Protein AF-A0A528H8E5-F1 (afdb_monomer_lite)

Foldseek 3Di:
DWDDPPDLVVLCVVPNNQQSVQVVVLQVQLQPDQWQLRRDCDPPWNWDDDPQWIWTAGPPRKIWIKHQPDPQPDDDSGGRGRPDITTPDIGD

Radius of gyration: 12.42 Å; chains: 1; bounding box: 28×22×32 Å

Structure (mmCIF, N/CA/C/O backbone):
data_AF-A0A528H8E5-F1
#
_entry.id   AF-A0A528H8E5-F1
#
loop_
_atom_site.group_PDB
_atom_site.id
_atom_site.type_symbol
_atom_site.label_atom_id
_atom_site.label_alt_id
_atom_site.label_comp_id
_atom_site.label_asym_id
_atom_site.label_entity_id
_atom_site.label_seq_id
_atom_site.pdbx_PDB_ins_code
_atom_site.Cartn_x
_atom_site.Cartn_y
_atom_site.Cartn_z
_atom_site.occupancy
_atom_site.B_iso_or_equiv
_atom_site.auth_seq_id
_atom_site.auth_comp_id
_atom_site.auth_asym_id
_atom_site.auth_atom_id
_atom_site.pdbx_PDB_model_num
ATOM 1 N N . MET A 1 1 ? 11.564 3.311 10.320 1.00 37.12 1 MET A N 1
ATOM 2 C CA . MET A 1 1 ? 11.503 1.834 10.415 1.00 37.12 1 MET A CA 1
ATOM 3 C C . MET A 1 1 ? 10.661 1.314 9.261 1.00 37.12 1 MET A C 1
ATOM 5 O O . MET A 1 1 ? 9.473 1.604 9.243 1.00 37.12 1 MET A O 1
ATOM 9 N N . CYS A 1 2 ? 11.261 0.600 8.304 1.00 40.53 2 CYS A N 1
ATOM 10 C CA . CYS A 1 2 ? 10.515 -0.160 7.295 1.00 40.53 2 CYS A CA 1
ATOM 11 C C . CYS A 1 2 ? 9.951 -1.416 7.958 1.00 40.53 2 CYS A C 1
ATOM 13 O O . CYS A 1 2 ? 10.712 -2.196 8.527 1.00 40.53 2 CYS A O 1
ATOM 15 N N . THR A 1 3 ? 8.636 -1.607 7.922 1.00 46.91 3 THR A N 1
ATOM 16 C CA . THR A 1 3 ? 7.999 -2.802 8.480 1.00 46.91 3 THR A CA 1
ATOM 17 C C . THR A 1 3 ? 7.359 -3.570 7.335 1.00 46.91 3 THR A C 1
ATOM 19 O O . THR A 1 3 ? 6.463 -3.062 6.665 1.00 46.91 3 THR A O 1
ATOM 22 N N . ILE A 1 4 ? 7.827 -4.794 7.097 1.00 51.62 4 ILE A N 1
ATOM 23 C CA . ILE A 1 4 ? 7.161 -5.719 6.182 1.00 51.62 4 ILE A CA 1
ATOM 24 C C . ILE A 1 4 ? 5.924 -6.235 6.920 1.00 51.62 4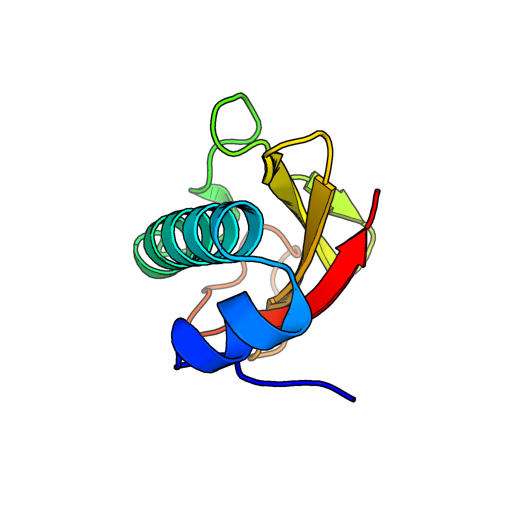 ILE A C 1
ATOM 26 O O . ILE A 1 4 ? 6.024 -7.056 7.832 1.00 51.62 4 ILE A O 1
ATOM 30 N N . PHE A 1 5 ? 4.756 -5.696 6.580 1.00 57.44 5 PHE A N 1
ATOM 31 C CA . PHE A 1 5 ? 3.490 -6.129 7.158 1.00 57.44 5 PHE A CA 1
ATOM 32 C C . PHE A 1 5 ? 2.951 -7.334 6.388 1.00 57.44 5 PHE A C 1
ATOM 34 O O . PHE A 1 5 ? 2.230 -7.187 5.408 1.00 57.44 5 PHE A O 1
ATOM 41 N N . ASN A 1 6 ? 3.304 -8.534 6.844 1.00 62.19 6 ASN A N 1
ATOM 42 C CA . ASN A 1 6 ? 2.743 -9.795 6.350 1.00 62.19 6 ASN A CA 1
ATOM 43 C C . ASN A 1 6 ? 1.590 -10.329 7.226 1.00 62.19 6 ASN A C 1
ATOM 45 O O . ASN A 1 6 ? 1.099 -11.426 6.984 1.00 62.19 6 ASN A O 1
ATOM 49 N N . SER A 1 7 ? 1.169 -9.574 8.246 1.00 74.19 7 SER A N 1
ATOM 50 C CA . SER A 1 7 ? 0.113 -9.958 9.189 1.00 74.19 7 SER A CA 1
ATOM 51 C C . SER A 1 7 ? -0.940 -8.856 9.281 1.00 74.19 7 SER A C 1
ATOM 53 O O . SER A 1 7 ? -0.624 -7.698 9.571 1.00 74.19 7 SER A O 1
ATOM 55 N N . ILE A 1 8 ? -2.200 -9.235 9.046 1.00 80.19 8 ILE A N 1
ATOM 56 C CA . ILE A 1 8 ? -3.359 -8.348 9.188 1.00 80.19 8 ILE A CA 1
ATOM 57 C C . ILE A 1 8 ? -3.549 -7.877 10.634 1.00 80.19 8 ILE A C 1
ATOM 59 O O . ILE A 1 8 ? -3.987 -6.747 10.848 1.00 80.19 8 ILE A O 1
ATOM 63 N N . ASP A 1 9 ? -3.164 -8.691 11.616 1.00 83.38 9 ASP A N 1
ATOM 64 C CA . ASP A 1 9 ? -3.268 -8.350 13.037 1.00 83.38 9 ASP A CA 1
ATOM 65 C C . ASP A 1 9 ? -2.319 -7.201 13.378 1.00 83.38 9 ASP A C 1
ATOM 67 O O . ASP A 1 9 ? -2.749 -6.183 13.913 1.00 83.38 9 ASP A O 1
ATOM 71 N N . ARG A 1 10 ? -1.061 -7.279 12.924 1.00 82.31 10 ARG A N 1
ATOM 72 C CA . ARG A 1 10 ? -0.077 -6.194 13.094 1.00 82.31 10 ARG A CA 1
ATOM 73 C C . ARG A 1 10 ? -0.484 -4.906 12.380 1.00 82.31 10 ARG A C 1
ATOM 75 O O . ARG A 1 10 ? -0.214 -3.811 12.871 1.00 82.31 10 ARG A O 1
ATOM 82 N N . LEU A 1 11 ? -1.116 -5.021 11.209 1.00 82.31 11 LEU A N 1
ATOM 83 C CA . LEU A 1 11 ? -1.688 -3.861 10.519 1.00 82.31 11 LEU A CA 1
ATOM 84 C C . LEU A 1 11 ? -2.842 -3.258 11.323 1.00 82.31 11 LEU A C 1
ATOM 86 O O . LEU A 1 11 ? -2.945 -2.037 11.411 1.00 82.31 11 LEU A O 1
ATOM 90 N N . SER A 1 12 ? -3.692 -4.103 11.905 1.00 87.94 12 SER A N 1
ATOM 91 C CA . SER A 1 12 ? -4.872 -3.679 12.662 1.00 87.94 12 SER A CA 1
ATOM 92 C C . SER A 1 12 ? -4.495 -3.018 13.982 1.00 87.94 12 SER A C 1
ATOM 94 O O . SER A 1 12 ? -5.080 -1.994 14.317 1.00 87.94 12 SER A O 1
ATOM 96 N N . GLU A 1 13 ? -3.489 -3.540 14.687 1.00 86.62 13 GLU A N 1
ATOM 97 C CA . GLU A 1 13 ? -2.919 -2.917 15.889 1.00 86.62 13 GLU A CA 1
ATOM 98 C C . GLU A 1 13 ? -2.356 -1.524 15.598 1.00 86.62 13 GLU A C 1
ATOM 100 O O . GLU A 1 13 ? -2.528 -0.603 16.392 1.00 86.62 13 GLU A O 1
ATOM 105 N N . ARG A 1 14 ? -1.692 -1.350 14.448 1.00 84.00 14 ARG A N 1
ATOM 106 C CA . ARG A 1 14 ? -1.003 -0.096 14.124 1.00 84.00 14 ARG A CA 1
ATOM 107 C C . ARG A 1 14 ? -1.894 0.964 13.485 1.00 84.00 14 ARG A C 1
ATOM 109 O O . ARG A 1 14 ? -1.710 2.145 13.759 1.00 84.00 14 ARG A O 1
ATOM 116 N N . TYR A 1 15 ? -2.795 0.565 12.592 1.00 83.25 15 TYR A N 1
ATOM 117 C CA . TYR A 1 15 ? -3.570 1.486 11.751 1.00 83.25 15 TYR A CA 1
ATOM 118 C C . TYR A 1 15 ? -5.079 1.416 12.004 1.00 83.25 15 TYR A C 1
ATOM 120 O O . TYR A 1 15 ? -5.839 2.184 11.419 1.00 83.25 15 TYR A O 1
ATOM 128 N N . GLY A 1 16 ? -5.532 0.507 12.867 1.00 87.62 16 GLY A N 1
ATOM 129 C CA . GLY A 1 16 ? -6.946 0.216 13.058 1.00 87.62 16 GLY A CA 1
ATOM 130 C C . GLY A 1 16 ? -7.485 -0.752 12.005 1.00 87.62 16 GLY A C 1
ATOM 131 O O . GLY A 1 16 ? -7.009 -0.827 10.870 1.00 87.62 16 GLY A O 1
ATOM 132 N N . LYS A 1 17 ? -8.517 -1.509 12.388 1.00 88.44 17 LYS A N 1
ATOM 133 C CA . LYS A 1 17 ? -9.063 -2.635 11.610 1.00 88.44 17 LYS A CA 1
ATOM 134 C C . LYS A 1 17 ? -9.467 -2.257 10.181 1.00 88.44 17 LYS A C 1
ATOM 136 O O . LYS A 1 17 ? -9.191 -2.995 9.240 1.00 88.44 17 LYS A O 1
ATOM 141 N N . GLU A 1 18 ? -10.115 -1.113 9.999 1.00 87.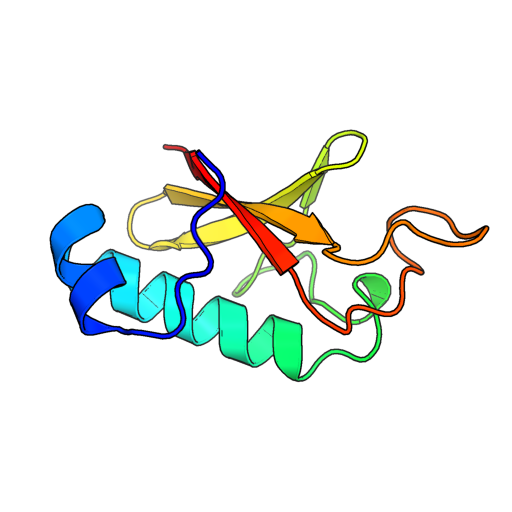44 18 GLU A N 1
ATOM 142 C CA . GLU A 1 18 ? -10.658 -0.720 8.694 1.00 87.44 18 GLU A CA 1
ATOM 143 C C . GLU A 1 18 ? -9.572 -0.239 7.725 1.00 87.44 18 GLU A C 1
ATOM 145 O O . GLU A 1 18 ? -9.588 -0.591 6.541 1.00 87.44 18 GLU A O 1
ATOM 150 N N . VAL A 1 19 ? -8.593 0.519 8.224 1.00 86.19 19 VAL A N 1
ATOM 151 C CA . VAL A 1 19 ? -7.427 0.931 7.432 1.00 86.19 19 VAL A CA 1
ATOM 152 C C . VAL A 1 19 ? -6.558 -0.286 7.128 1.00 86.19 19 VAL A C 1
ATOM 154 O O . VAL A 1 19 ? -6.138 -0.450 5.987 1.00 86.19 19 VAL A O 1
ATOM 157 N N . ALA A 1 20 ? -6.371 -1.197 8.085 1.00 87.25 20 ALA A N 1
ATOM 158 C CA . ALA A 1 20 ? -5.648 -2.452 7.889 1.00 87.25 20 ALA A CA 1
ATOM 159 C C . ALA A 1 20 ? -6.261 -3.328 6.789 1.00 87.25 20 ALA A C 1
ATOM 161 O O . ALA A 1 20 ? -5.544 -3.807 5.910 1.00 87.25 20 ALA A O 1
ATOM 162 N N . GLN A 1 21 ? -7.588 -3.484 6.780 1.00 88.31 21 GLN A N 1
ATOM 163 C CA . GLN A 1 21 ? -8.295 -4.165 5.693 1.00 88.31 21 GLN A CA 1
ATOM 164 C C . GLN A 1 21 ? -8.098 -3.447 4.358 1.00 88.31 21 GLN A C 1
ATOM 166 O O . GLN A 1 21 ? -7.830 -4.088 3.343 1.00 88.31 21 GLN A O 1
ATOM 171 N N . SER A 1 22 ? -8.188 -2.113 4.351 1.00 88.06 22 SER A N 1
ATOM 172 C CA . SER A 1 22 ? -7.929 -1.324 3.148 1.00 88.06 22 SER A CA 1
ATOM 173 C C . SER A 1 22 ? -6.513 -1.571 2.623 1.00 88.06 22 SER A C 1
ATOM 175 O O . SER A 1 22 ? -6.363 -1.848 1.435 1.00 88.06 22 SER A O 1
ATOM 177 N N . ILE A 1 23 ? -5.499 -1.535 3.492 1.00 85.62 23 ILE A N 1
ATOM 178 C CA . ILE A 1 23 ? -4.100 -1.824 3.155 1.00 85.62 23 ILE A CA 1
ATOM 179 C C . ILE A 1 23 ? -3.989 -3.226 2.555 1.00 85.62 23 ILE A C 1
ATOM 181 O O . ILE A 1 23 ? -3.472 -3.356 1.453 1.00 85.62 23 ILE A O 1
ATOM 185 N N . ALA A 1 24 ? -4.533 -4.255 3.210 1.00 84.88 24 ALA A N 1
ATOM 186 C CA . ALA A 1 24 ? -4.463 -5.633 2.724 1.00 84.88 24 ALA A CA 1
ATOM 187 C C . ALA A 1 24 ? -5.085 -5.809 1.327 1.00 84.88 24 ALA A C 1
ATOM 189 O O . ALA A 1 24 ? -4.499 -6.465 0.468 1.00 84.88 24 ALA A O 1
ATOM 190 N N . VAL A 1 25 ? -6.224 -5.160 1.059 1.00 86.88 25 VAL A N 1
ATOM 191 C CA . VAL A 1 25 ? -6.840 -5.158 -0.277 1.00 86.88 25 VAL A CA 1
ATOM 192 C C . VAL A 1 25 ?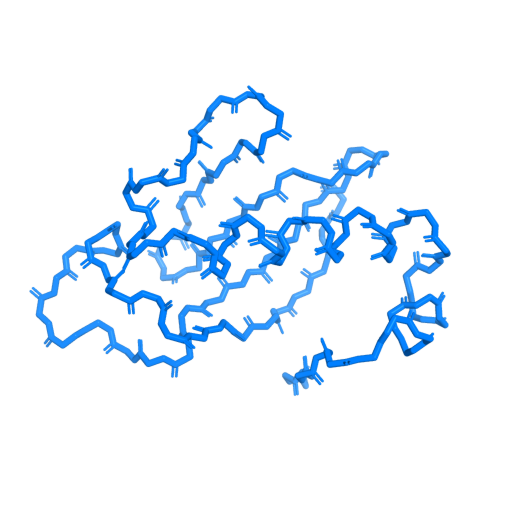 -5.921 -4.504 -1.312 1.00 86.88 25 VAL A C 1
ATOM 194 O O . VAL A 1 25 ? -5.752 -5.042 -2.405 1.00 86.88 25 VAL A O 1
ATOM 197 N N . ARG A 1 26 ? -5.294 -3.363 -0.988 1.00 86.50 26 ARG A N 1
ATOM 198 C CA . ARG A 1 26 ? -4.374 -2.687 -1.923 1.00 86.50 26 ARG A CA 1
ATOM 199 C C . ARG A 1 26 ? -3.122 -3.527 -2.158 1.00 86.50 26 ARG A C 1
ATOM 201 O O . ARG A 1 26 ? -2.703 -3.652 -3.301 1.00 86.50 26 ARG A O 1
ATOM 208 N N . MET A 1 27 ? -2.587 -4.165 -1.118 1.00 81.25 27 MET A N 1
ATOM 209 C CA . MET A 1 27 ? -1.469 -5.104 -1.232 1.00 81.25 27 MET A CA 1
ATOM 210 C C . MET A 1 27 ? -1.792 -6.264 -2.176 1.00 81.25 27 MET A C 1
ATOM 212 O O . MET A 1 27 ? -0.955 -6.608 -3.001 1.00 81.25 27 MET A O 1
ATOM 216 N N . ALA A 1 28 ? -3.001 -6.832 -2.104 1.00 81.88 28 ALA A N 1
ATOM 217 C CA . ALA A 1 28 ? -3.419 -7.909 -3.002 1.00 81.88 28 ALA A CA 1
ATOM 218 C C . ALA A 1 28 ? -3.475 -7.454 -4.471 1.00 81.88 28 ALA A C 1
ATOM 220 O O . ALA A 1 28 ? -3.029 -8.177 -5.359 1.00 81.88 28 ALA A O 1
ATOM 221 N N . VAL A 1 29 ? -3.964 -6.236 -4.732 1.00 82.56 29 VAL A N 1
ATOM 222 C CA . VAL A 1 29 ? -3.972 -5.662 -6.088 1.00 82.56 29 VAL A CA 1
ATOM 223 C C . VAL A 1 29 ? -2.555 -5.408 -6.595 1.00 82.56 29 VAL A C 1
ATOM 225 O O . VAL A 1 29 ? -2.251 -5.743 -7.736 1.00 82.56 29 VAL A O 1
ATOM 228 N N . LEU A 1 30 ? -1.681 -4.857 -5.749 1.00 80.31 30 LEU A N 1
ATOM 229 C CA . LEU A 1 30 ? -0.280 -4.628 -6.099 1.00 80.31 30 LEU A CA 1
ATOM 230 C C . LEU A 1 30 ? 0.455 -5.948 -6.369 1.00 80.31 30 LEU A C 1
ATOM 232 O O . LEU A 1 30 ? 1.204 -6.027 -7.333 1.00 80.31 30 LEU A O 1
ATOM 236 N N . ALA A 1 31 ? 0.198 -6.992 -5.576 1.00 77.94 31 ALA A N 1
ATOM 237 C CA . ALA A 1 31 ? 0.784 -8.319 -5.766 1.00 77.94 31 ALA A CA 1
ATOM 238 C C . ALA A 1 31 ? 0.302 -9.014 -7.052 1.00 77.94 31 ALA A C 1
ATOM 240 O O . ALA A 1 31 ? 1.030 -9.819 -7.625 1.00 77.94 31 ALA A O 1
ATOM 241 N N . GLY A 1 32 ? -0.919 -8.715 -7.506 1.00 77.31 32 GLY A N 1
ATOM 242 C CA . GLY A 1 32 ? -1.463 -9.241 -8.759 1.00 77.31 32 GLY A CA 1
ATOM 243 C C . GLY A 1 32 ? -1.000 -8.493 -10.013 1.00 77.31 32 GLY A C 1
ATOM 244 O O . GLY A 1 32 ? -1.225 -8.977 -11.121 1.00 77.31 32 GLY A O 1
ATOM 245 N N . ALA A 1 33 ? -0.377 -7.321 -9.868 1.00 79.88 33 ALA A N 1
ATOM 246 C CA . ALA A 1 33 ? 0.066 -6.498 -10.985 1.00 79.88 33 ALA A CA 1
ATOM 247 C C . ALA A 1 33 ? 1.527 -6.825 -11.356 1.00 79.88 33 ALA A C 1
ATOM 249 O O . ALA A 1 33 ? 2.420 -6.590 -10.546 1.00 79.88 33 ALA A O 1
ATOM 250 N N . PRO A 1 34 ? 1.822 -7.274 -12.594 1.00 77.19 34 PRO A N 1
ATOM 251 C CA . PRO A 1 34 ? 3.200 -7.575 -13.002 1.00 77.19 34 PRO A CA 1
ATOM 252 C C . PRO A 1 34 ? 4.145 -6.363 -12.960 1.00 77.19 34 PRO A C 1
ATOM 254 O O . PRO A 1 34 ? 5.354 -6.522 -12.849 1.00 77.19 34 PRO A O 1
ATOM 257 N N . ALA A 1 35 ? 3.590 -5.153 -13.059 1.00 78.81 35 ALA A N 1
ATOM 258 C CA . ALA A 1 35 ? 4.313 -3.887 -13.002 1.00 78.81 35 ALA A CA 1
ATOM 259 C C . ALA A 1 35 ? 3.384 -2.781 -12.480 1.00 78.81 35 ALA A C 1
ATOM 261 O O . ALA A 1 35 ? 2.162 -2.883 -12.620 1.00 78.81 35 ALA A O 1
ATOM 262 N N . LEU A 1 36 ? 3.946 -1.697 -11.932 1.00 80.38 36 LEU A N 1
ATOM 263 C CA . LEU A 1 36 ? 3.150 -0.568 -11.415 1.00 80.38 36 LEU A CA 1
ATOM 264 C C . LEU A 1 36 ? 2.328 0.134 -12.496 1.00 80.38 36 LEU A C 1
ATOM 266 O O . LEU A 1 36 ? 1.253 0.652 -12.207 1.00 80.38 36 LEU A O 1
ATOM 270 N N . SER A 1 37 ? 2.786 0.103 -13.746 1.00 81.75 37 SER A N 1
ATOM 271 C CA . SER A 1 37 ? 2.043 0.593 -14.908 1.00 81.75 37 SER A CA 1
ATOM 272 C C . SER A 1 37 ? 0.702 -0.118 -15.115 1.00 81.75 37 SER A C 1
ATOM 274 O O . SER A 1 37 ? -0.206 0.470 -15.699 1.00 81.75 37 SER A O 1
ATOM 276 N N . HIS A 1 38 ? 0.553 -1.352 -14.622 1.00 82.62 38 HIS A N 1
ATOM 277 C CA . HIS A 1 38 ? -0.690 -2.120 -14.705 1.00 82.62 38 HIS A CA 1
ATOM 278 C C . HIS A 1 38 ? -1.681 -1.789 -13.582 1.00 82.62 38 HIS A C 1
ATOM 280 O O . HIS A 1 38 ? -2.824 -2.242 -13.613 1.00 82.62 38 HIS A O 1
ATOM 286 N N . VAL A 1 39 ? -1.271 -0.998 -12.590 1.00 83.69 39 VAL A N 1
ATOM 287 C CA . VAL A 1 39 ? -2.140 -0.599 -11.485 1.00 83.69 39 VAL A CA 1
ATOM 288 C C . VAL A 1 39 ? -2.983 0.611 -11.916 1.00 83.69 39 VAL A C 1
ATOM 290 O O . VAL A 1 39 ? -2.435 1.616 -12.380 1.00 83.69 39 VAL A O 1
ATOM 293 N N . PRO A 1 40 ? -4.318 0.576 -11.748 1.00 83.38 40 PRO A N 1
ATOM 294 C CA . PRO A 1 40 ? -5.176 1.697 -12.112 1.00 83.38 40 PRO A CA 1
ATOM 295 C C . PRO A 1 40 ? -4.809 3.005 -11.387 1.00 83.38 40 PRO A C 1
ATOM 297 O O . PRO A 1 40 ? -4.743 3.062 -10.157 1.00 83.38 40 PRO A O 1
ATOM 300 N N . ARG A 1 41 ? -4.655 4.095 -12.153 1.00 84.31 41 ARG A N 1
ATOM 301 C CA . ARG A 1 41 ? -4.428 5.461 -11.620 1.00 84.31 41 ARG A CA 1
ATOM 302 C C . ARG A 1 41 ? -5.704 6.174 -11.169 1.00 84.31 41 ARG A C 1
ATOM 304 O O . ARG A 1 41 ? -5.643 7.239 -10.565 1.00 84.31 41 ARG A O 1
ATOM 311 N N . LYS A 1 42 ? -6.866 5.622 -11.510 1.00 79.75 42 LYS A N 1
ATOM 312 C CA . LYS A 1 42 ? -8.189 6.146 -11.149 1.00 79.75 42 LYS A CA 1
ATOM 313 C C . LYS A 1 42 ? -8.832 5.244 -10.087 1.00 79.75 42 LYS A C 1
ATOM 315 O O . LYS A 1 42 ? -8.337 4.131 -9.869 1.00 79.75 42 LYS A O 1
ATOM 320 N N . PRO A 1 43 ? -9.894 5.708 -9.404 1.00 72.06 43 PRO A N 1
ATOM 321 C CA . PRO A 1 43 ? -10.604 4.895 -8.424 1.00 72.06 43 PRO A CA 1
ATOM 322 C C . PRO A 1 43 ? -10.945 3.494 -8.966 1.00 72.06 43 PRO A C 1
ATOM 324 O O . PRO A 1 43 ? -11.247 3.366 -10.155 1.00 72.06 43 PRO A O 1
ATOM 327 N N . PRO A 1 44 ? -10.886 2.447 -8.120 1.00 71.12 44 PRO A N 1
ATOM 328 C CA . PRO A 1 44 ? -10.833 2.520 -6.653 1.00 71.12 44 PRO A CA 1
ATOM 329 C C . PRO A 1 44 ? -9.424 2.476 -6.015 1.00 71.12 44 PRO A C 1
ATOM 331 O O . PRO A 1 44 ? -9.337 2.485 -4.786 1.00 71.12 44 PRO A O 1
ATOM 334 N N . ILE A 1 45 ? -8.340 2.400 -6.804 1.00 77.62 45 ILE A N 1
ATOM 335 C CA . ILE A 1 45 ? -6.956 2.267 -6.288 1.00 77.62 45 ILE A CA 1
ATOM 336 C C . ILE A 1 45 ? -6.213 3.605 -6.257 1.00 77.62 45 ILE A C 1
ATOM 338 O O . ILE A 1 45 ? -5.613 3.940 -5.238 1.00 77.62 45 ILE A O 1
ATOM 342 N N . GLY A 1 46 ? -6.245 4.358 -7.363 1.00 83.25 46 GLY A N 1
ATOM 343 C CA . GLY A 1 46 ? -5.662 5.700 -7.410 1.00 83.25 46 GLY A CA 1
ATOM 344 C C . GLY A 1 46 ? -4.136 5.748 -7.261 1.00 83.25 46 GLY A C 1
ATOM 345 O O . GLY A 1 46 ? -3.643 6.568 -6.494 1.00 83.25 46 GLY A O 1
ATOM 346 N N . LEU A 1 47 ? -3.377 4.886 -7.959 1.00 86.31 47 LEU A N 1
ATOM 347 C CA . LEU A 1 47 ? -1.907 4.906 -7.880 1.00 86.31 47 LEU A CA 1
ATOM 348 C C . LEU A 1 47 ? -1.327 6.254 -8.354 1.00 86.31 47 LEU A C 1
ATOM 350 O O . LEU A 1 47 ? -1.602 6.694 -9.475 1.00 86.31 47 LEU A O 1
ATOM 354 N N . LYS A 1 48 ? -0.467 6.864 -7.533 1.00 87.81 48 LYS A N 1
ATOM 355 C CA . LYS A 1 48 ? 0.289 8.087 -7.847 1.00 87.81 48 LYS A CA 1
ATOM 356 C C . LYS A 1 48 ? 1.784 7.875 -7.628 1.00 87.81 48 LYS A C 1
ATOM 358 O O . LYS A 1 48 ? 2.187 7.091 -6.771 1.00 87.81 48 LYS A O 1
ATOM 363 N N . VAL A 1 49 ? 2.591 8.604 -8.394 1.00 86.31 49 VAL A N 1
ATOM 364 C CA . VAL A 1 49 ? 4.059 8.568 -8.342 1.00 86.31 49 VAL A CA 1
ATOM 365 C C . VAL A 1 49 ? 4.561 9.855 -7.692 1.00 86.31 49 VAL A C 1
ATOM 367 O O . VAL A 1 49 ? 4.160 10.938 -8.113 1.00 86.31 49 VAL A O 1
ATOM 370 N N . ASP A 1 50 ? 5.437 9.733 -6.696 1.00 82.25 50 ASP A N 1
ATOM 371 C CA . ASP A 1 50 ? 6.131 10.845 -6.039 1.00 82.25 50 ASP A CA 1
ATOM 372 C C . ASP A 1 50 ? 7.636 10.540 -5.959 1.00 82.25 50 ASP A C 1
ATOM 374 O O . ASP A 1 50 ? 8.127 9.861 -5.051 1.00 82.25 50 ASP A O 1
ATOM 378 N N . GLY A 1 51 ? 8.381 10.983 -6.976 1.00 80.75 51 GLY A N 1
ATOM 379 C CA . GLY A 1 51 ? 9.807 10.692 -7.109 1.00 80.75 51 GLY A CA 1
ATOM 380 C C . GLY A 1 51 ? 10.086 9.190 -7.241 1.00 80.75 51 GLY A C 1
ATOM 381 O O . GLY A 1 51 ? 9.867 8.605 -8.302 1.00 80.75 51 GLY A O 1
ATOM 382 N N . ARG A 1 52 ? 10.616 8.578 -6.173 1.00 79.00 52 ARG A N 1
ATOM 383 C CA . ARG A 1 52 ? 10.880 7.126 -6.082 1.00 79.00 52 ARG A CA 1
ATOM 384 C C . ARG A 1 52 ? 9.805 6.359 -5.313 1.00 79.00 52 ARG A C 1
ATOM 386 O O . ARG A 1 52 ? 9.780 5.133 -5.394 1.00 79.00 52 ARG A O 1
ATOM 393 N N . SER A 1 53 ? 8.938 7.068 -4.596 1.00 85.38 53 SER A N 1
ATOM 394 C CA . SER A 1 53 ? 7.853 6.485 -3.820 1.00 85.38 53 SER A CA 1
ATOM 395 C C . SER A 1 53 ? 6.540 6.514 -4.603 1.00 85.38 53 SER A C 1
ATOM 397 O O . SER A 1 53 ? 6.349 7.283 -5.545 1.00 85.38 53 SER A O 1
ATOM 399 N N . PHE A 1 54 ? 5.609 5.674 -4.178 1.00 87.81 54 PHE A N 1
ATOM 400 C CA . PHE A 1 54 ? 4.273 5.552 -4.737 1.00 87.81 54 PHE A CA 1
ATOM 401 C C . PHE A 1 54 ? 3.240 5.697 -3.636 1.00 87.81 54 PHE A C 1
ATOM 403 O O . PHE A 1 54 ? 3.503 5.343 -2.485 1.00 87.81 54 PHE A O 1
ATOM 410 N N . THR A 1 55 ? 2.055 6.183 -3.999 1.00 90.94 55 THR A N 1
ATOM 411 C CA . THR A 1 55 ? 0.902 6.213 -3.098 1.00 90.94 55 THR A CA 1
ATOM 412 C C . THR A 1 55 ? -0.320 5.561 -3.725 1.00 90.94 55 THR A C 1
ATOM 414 O O . THR A 1 55 ? -0.547 5.692 -4.926 1.00 90.94 55 THR A O 1
ATOM 417 N N . VAL A 1 56 ? -1.106 4.851 -2.915 1.00 89.75 56 VAL A N 1
ATOM 418 C CA . VAL A 1 56 ? -2.444 4.354 -3.279 1.00 89.75 56 VAL A CA 1
ATOM 419 C C . VAL A 1 56 ? -3.463 4.809 -2.248 1.00 89.75 56 VAL A C 1
ATOM 421 O O . VAL A 1 56 ? -3.165 4.850 -1.050 1.00 89.75 56 VAL A O 1
ATOM 424 N N . ASP A 1 57 ? -4.665 5.133 -2.710 1.00 90.81 57 ASP A N 1
ATOM 425 C CA . ASP A 1 57 ? -5.733 5.623 -1.847 1.00 90.81 57 ASP A CA 1
ATOM 426 C C . ASP A 1 57 ? -6.270 4.482 -0.960 1.00 90.81 57 ASP A C 1
ATOM 428 O O . ASP A 1 57 ? -6.533 3.357 -1.408 1.00 90.81 57 ASP A O 1
ATOM 432 N N . LEU A 1 58 ? -6.446 4.784 0.324 1.00 87.50 58 LEU A N 1
ATOM 433 C CA . LEU A 1 58 ? -7.071 3.940 1.337 1.00 87.50 58 LEU A CA 1
ATOM 434 C C . LEU A 1 58 ? -8.434 4.525 1.749 1.00 87.50 58 LEU A C 1
ATOM 436 O O . LEU A 1 58 ? -8.895 5.544 1.235 1.00 87.50 58 LEU A O 1
ATOM 440 N N . ARG A 1 59 ? -9.114 3.863 2.691 1.00 84.25 59 ARG A N 1
ATOM 441 C CA . ARG A 1 59 ? -10.320 4.414 3.326 1.00 84.25 59 ARG A CA 1
ATOM 442 C C . ARG A 1 59 ? -10.005 5.649 4.181 1.00 84.25 59 ARG A C 1
ATOM 444 O O . ARG A 1 59 ? -8.890 5.822 4.667 1.00 84.25 59 ARG A O 1
ATOM 451 N N . TYR A 1 60 ? -11.035 6.468 4.405 1.00 84.44 60 TYR A N 1
ATOM 452 C CA . TYR A 1 60 ? -10.986 7.664 5.258 1.00 84.44 60 TYR A CA 1
ATOM 453 C C . TYR A 1 60 ? -9.939 8.689 4.822 1.00 84.44 60 TYR A C 1
ATOM 455 O O . TYR A 1 60 ? -9.246 9.248 5.660 1.00 84.44 60 TYR A O 1
ATOM 463 N N . ASN A 1 61 ? -9.813 8.896 3.509 1.00 85.50 61 ASN A N 1
ATOM 464 C CA . ASN A 1 61 ? -8.851 9.808 2.880 1.00 85.50 61 ASN A CA 1
ATOM 465 C C . ASN A 1 61 ? -7.369 9.498 3.132 1.00 85.50 61 ASN A C 1
ATOM 467 O O . ASN A 1 61 ? -6.525 10.236 2.646 1.00 85.50 61 ASN A O 1
ATOM 471 N N . HIS A 1 62 ? -7.037 8.376 3.770 1.00 88.25 62 HIS A N 1
ATOM 472 C CA . HIS A 1 62 ? -5.646 7.987 3.952 1.00 88.25 62 HIS A CA 1
ATOM 473 C C . HIS A 1 62 ? -5.004 7.538 2.638 1.00 88.25 62 HIS A C 1
ATOM 475 O O . HIS A 1 62 ? -5.675 7.053 1.722 1.00 88.25 62 HIS A O 1
ATOM 481 N N . ARG A 1 63 ? -3.676 7.597 2.577 1.00 90.56 63 ARG A N 1
ATOM 482 C CA . ARG A 1 63 ? -2.868 7.057 1.481 1.00 90.56 63 ARG A CA 1
ATOM 483 C C . ARG A 1 63 ? -1.779 6.149 2.017 1.00 90.56 63 ARG A C 1
ATOM 485 O O . ARG A 1 63 ? -1.099 6.478 2.982 1.00 90.56 63 ARG A O 1
ATOM 492 N N . LEU A 1 64 ? -1.590 5.000 1.378 1.00 89.56 64 LEU A N 1
ATOM 493 C CA . LEU A 1 64 ? -0.457 4.125 1.662 1.00 89.56 64 LEU A CA 1
ATOM 494 C C . LEU A 1 64 ? 0.728 4.573 0.819 1.00 89.56 64 LEU A C 1
ATOM 496 O O . LEU A 1 64 ? 0.648 4.472 -0.403 1.00 89.56 64 LEU A O 1
ATOM 500 N N . ARG A 1 65 ? 1.822 4.994 1.455 1.00 90.56 65 ARG A N 1
ATOM 501 C CA . ARG A 1 65 ? 3.084 5.295 0.781 1.00 90.56 65 ARG A CA 1
ATOM 502 C C . ARG A 1 65 ? 4.021 4.095 0.813 1.00 90.56 65 ARG A C 1
ATOM 504 O O . ARG A 1 65 ? 4.264 3.514 1.875 1.00 90.56 65 ARG A O 1
ATOM 511 N N . PHE A 1 66 ? 4.579 3.739 -0.338 1.00 86.69 66 PHE A N 1
ATOM 512 C CA . PHE A 1 66 ? 5.473 2.594 -0.476 1.00 86.69 66 PHE A CA 1
ATOM 513 C C . PHE A 1 66 ? 6.525 2.790 -1.569 1.00 86.69 66 PHE A C 1
ATOM 515 O O . PHE A 1 66 ? 6.412 3.671 -2.417 1.00 86.69 66 PHE A O 1
ATOM 522 N N . GLU A 1 67 ? 7.538 1.933 -1.558 1.00 86.00 67 GLU A N 1
ATOM 523 C CA . GLU A 1 67 ? 8.557 1.824 -2.604 1.00 86.00 67 GLU A CA 1
ATOM 524 C C . GLU A 1 67 ? 8.679 0.371 -3.072 1.00 86.00 67 GLU A C 1
ATOM 526 O O . GLU A 1 67 ? 8.407 -0.538 -2.287 1.00 86.00 67 GLU A O 1
ATOM 531 N N . PRO A 1 68 ? 9.088 0.105 -4.322 1.00 79.50 68 PRO A N 1
ATOM 532 C CA . PRO A 1 68 ? 9.449 -1.241 -4.747 1.00 79.50 68 PRO A CA 1
ATOM 533 C C . PRO A 1 68 ? 10.594 -1.779 -3.879 1.00 79.50 68 PRO A C 1
ATOM 535 O O . PRO A 1 68 ? 11.590 -1.092 -3.660 1.00 79.50 68 PRO A O 1
ATOM 538 N N . ALA A 1 69 ? 10.469 -3.013 -3.389 1.00 74.56 69 ALA A N 1
ATOM 539 C CA . ALA A 1 69 ? 11.505 -3.650 -2.572 1.00 74.56 69 ALA A CA 1
ATOM 540 C C . ALA A 1 69 ? 12.785 -3.928 -3.379 1.00 74.56 69 ALA A C 1
ATOM 542 O O . ALA A 1 69 ? 13.884 -3.946 -2.828 1.00 74.56 69 ALA A O 1
ATOM 543 N N . THR A 1 70 ? 12.648 -4.127 -4.693 1.00 69.31 70 THR A N 1
ATOM 544 C CA . THR A 1 70 ? 13.771 -4.249 -5.621 1.00 69.31 70 THR A CA 1
ATOM 545 C C . THR A 1 70 ? 13.941 -2.936 -6.386 1.00 69.31 70 THR A C 1
ATOM 547 O O . THR A 1 70 ? 12.985 -2.481 -7.020 1.00 69.31 70 THR A O 1
ATOM 550 N N . 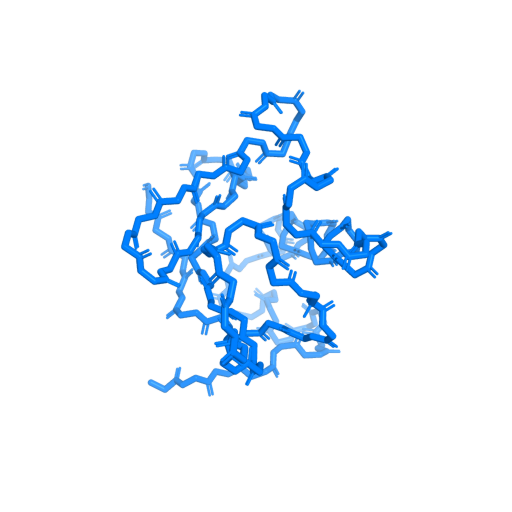PRO A 1 71 ? 15.132 -2.309 -6.358 1.00 60.91 71 PRO A N 1
ATOM 551 C CA . PRO A 1 71 ? 15.367 -1.084 -7.107 1.00 60.91 71 PRO A CA 1
ATOM 552 C C . PRO A 1 71 ? 15.184 -1.339 -8.613 1.00 60.91 71 PRO A C 1
ATOM 554 O O . PRO A 1 71 ? 15.639 -2.371 -9.118 1.00 60.91 71 PRO A O 1
ATOM 557 N N . PRO A 1 72 ? 14.531 -0.424 -9.356 1.00 59.97 72 PRO A N 1
ATOM 558 C CA . PRO A 1 72 ? 14.316 -0.600 -10.784 1.00 59.97 72 PRO A CA 1
ATOM 559 C C . PRO A 1 72 ? 15.666 -0.674 -11.497 1.00 59.97 72 PRO A C 1
ATOM 561 O O . PRO A 1 72 ? 16.452 0.269 -11.456 1.00 59.97 72 PRO A O 1
ATOM 564 N N . VAL A 1 73 ? 15.931 -1.803 -12.160 1.00 55.53 73 VAL A N 1
ATOM 565 C CA . VAL A 1 73 ? 17.255 -2.091 -12.729 1.00 55.53 73 VAL A CA 1
ATOM 566 C C . VAL A 1 73 ? 17.650 -1.049 -13.779 1.00 55.53 73 VAL A C 1
ATOM 568 O O . VAL A 1 73 ? 18.802 -0.634 -13.777 1.00 55.53 73 VAL A O 1
ATOM 571 N N . ARG A 1 74 ? 16.718 -0.575 -14.627 1.00 53.53 74 ARG A N 1
ATOM 572 C CA . ARG A 1 74 ? 16.937 0.500 -15.633 1.00 53.53 74 ARG A CA 1
ATOM 573 C C . ARG A 1 74 ? 15.652 1.182 -16.133 1.00 53.53 74 ARG A C 1
ATOM 575 O O . ARG A 1 74 ? 15.638 1.763 -17.214 1.00 53.53 74 ARG A O 1
ATOM 582 N N . ARG A 1 75 ? 14.541 1.054 -15.411 1.00 54.31 75 ARG A N 1
ATOM 583 C CA . ARG A 1 75 ? 13.215 1.438 -15.913 1.00 54.31 75 ARG A CA 1
ATOM 584 C C . ARG A 1 75 ? 12.699 2.692 -15.214 1.00 54.31 75 ARG A C 1
ATOM 586 O O . ARG A 1 75 ? 13.052 2.949 -14.064 1.00 54.31 75 ARG A O 1
ATOM 593 N N . THR A 1 76 ? 11.862 3.461 -15.912 1.00 59.88 76 THR A N 1
ATOM 594 C CA . THR A 1 76 ? 11.020 4.481 -15.274 1.00 59.88 76 THR A CA 1
ATOM 595 C C . THR A 1 76 ? 10.302 3.854 -14.071 1.00 59.88 76 THR A C 1
ATOM 597 O O . THR A 1 76 ? 10.001 2.658 -14.123 1.00 59.88 76 THR A O 1
ATOM 600 N N . PRO A 1 77 ? 10.018 4.613 -12.994 1.00 61.97 77 PRO A N 1
ATOM 601 C CA . PRO A 1 77 ? 9.415 4.070 -11.770 1.00 61.97 77 PRO A CA 1
ATOM 602 C C . PRO A 1 77 ? 8.173 3.205 -12.050 1.00 61.97 77 PRO A C 1
ATOM 604 O O . PRO A 1 77 ? 7.931 2.199 -11.394 1.00 61.97 77 PRO A O 1
ATOM 607 N N . GLU A 1 78 ? 7.427 3.559 -13.093 1.00 61.19 78 GLU A N 1
ATOM 608 C CA . GLU A 1 78 ? 6.201 2.894 -13.529 1.00 61.19 78 GLU A CA 1
ATOM 609 C C . GLU A 1 78 ? 6.423 1.517 -14.178 1.00 61.19 78 GLU A C 1
ATOM 611 O O . GLU A 1 78 ? 5.536 0.673 -14.129 1.00 61.19 78 GLU A O 1
ATOM 616 N N . ALA A 1 79 ? 7.590 1.261 -14.772 1.00 54.50 79 ALA A N 1
ATOM 617 C CA . ALA A 1 79 ? 7.884 0.010 -15.472 1.00 54.50 79 ALA A CA 1
ATOM 618 C C . ALA A 1 79 ? 8.686 -0.990 -14.613 1.00 54.50 79 ALA A C 1
ATOM 620 O O . ALA A 1 79 ? 9.179 -1.996 -15.128 1.00 54.50 79 ALA A O 1
ATOM 621 N N . ALA A 1 80 ? 8.826 -0.721 -13.310 1.00 63.16 80 ALA A N 1
ATOM 622 C CA . ALA A 1 80 ? 9.408 -1.658 -12.358 1.00 63.16 80 ALA A CA 1
ATOM 623 C C . ALA A 1 80 ? 8.520 -2.906 -12.223 1.00 63.16 80 ALA A C 1
ATOM 625 O O . ALA A 1 80 ? 7.326 -2.785 -11.936 1.00 63.16 80 ALA A O 1
ATOM 626 N N . ASP A 1 81 ? 9.116 -4.085 -12.405 1.00 62.16 81 ASP A N 1
ATOM 627 C CA . ASP A 1 81 ? 8.471 -5.347 -12.051 1.00 62.16 81 ASP A CA 1
ATOM 628 C C . ASP A 1 81 ? 8.386 -5.394 -10.518 1.00 62.16 81 ASP A C 1
ATOM 630 O O . ASP A 1 81 ? 9.408 -5.348 -9.826 1.00 62.16 81 ASP A O 1
ATOM 634 N N . VAL A 1 82 ? 7.170 -5.405 -9.970 1.00 61.88 82 VAL A N 1
ATOM 635 C CA . VAL A 1 82 ? 6.972 -5.343 -8.515 1.00 61.88 82 VAL A CA 1
ATOM 636 C C . VAL A 1 82 ? 6.868 -6.747 -7.960 1.00 61.88 82 VAL A C 1
ATOM 638 O O . VAL A 1 82 ? 5.794 -7.327 -7.867 1.00 61.88 82 VAL A O 1
ATOM 641 N N . THR A 1 83 ? 8.009 -7.289 -7.557 1.00 63.03 83 THR A N 1
ATOM 642 C CA . THR A 1 83 ? 8.088 -8.569 -6.836 1.00 63.03 83 THR A CA 1
ATOM 643 C C . THR A 1 83 ? 7.847 -8.411 -5.334 1.00 63.03 83 THR A C 1
ATOM 645 O O . THR A 1 83 ? 7.606 -9.386 -4.627 1.00 63.03 83 THR A O 1
ATOM 648 N N . GLY A 1 84 ? 7.887 -7.175 -4.836 1.00 67.81 84 GLY A N 1
ATOM 649 C CA . GLY A 1 84 ? 7.605 -6.827 -3.453 1.00 67.81 84 GLY A CA 1
ATOM 650 C C . GLY A 1 84 ? 7.607 -5.317 -3.257 1.00 67.81 84 GLY A C 1
ATOM 651 O O . GLY A 1 84 ? 8.184 -4.577 -4.057 1.00 67.81 84 GLY A O 1
ATOM 652 N N . ILE A 1 85 ? 6.973 -4.859 -2.179 1.00 76.31 85 ILE A N 1
ATOM 653 C CA . ILE A 1 85 ? 6.973 -3.449 -1.788 1.00 76.31 85 ILE A CA 1
ATOM 654 C C . ILE A 1 85 ? 7.410 -3.278 -0.338 1.00 76.31 85 ILE A C 1
ATOM 656 O O . ILE A 1 85 ? 7.180 -4.135 0.516 1.00 76.31 85 ILE A O 1
ATOM 660 N N . THR A 1 86 ? 7.984 -2.120 -0.068 1.00 80.88 86 THR A N 1
ATOM 661 C CA . THR A 1 86 ? 8.358 -1.643 1.252 1.00 80.88 86 THR A CA 1
ATOM 662 C C . THR A 1 86 ? 7.400 -0.530 1.649 1.00 80.88 86 THR A C 1
ATOM 664 O O . THR A 1 86 ? 7.352 0.512 0.998 1.00 80.88 86 THR A O 1
ATOM 667 N N . ILE A 1 87 ? 6.630 -0.738 2.719 1.00 83.06 87 ILE A N 1
ATOM 668 C CA . ILE A 1 87 ? 5.717 0.283 3.242 1.00 83.06 87 ILE A CA 1
ATOM 669 C C . ILE A 1 87 ? 6.534 1.346 3.980 1.00 83.06 87 ILE A C 1
ATOM 671 O O . ILE A 1 87 ? 7.227 1.043 4.954 1.00 83.06 87 IL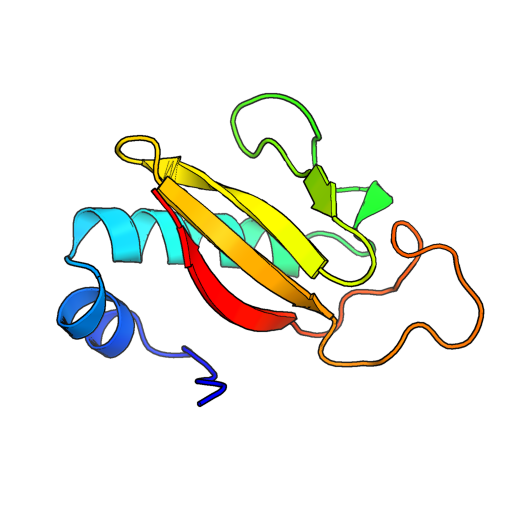E A O 1
ATOM 675 N N . LEU A 1 88 ? 6.422 2.592 3.521 1.00 85.94 88 LEU A N 1
ATOM 676 C CA . LEU A 1 88 ? 7.062 3.752 4.138 1.00 85.94 88 LEU A CA 1
ATOM 677 C C . LEU A 1 88 ? 6.181 4.359 5.233 1.00 85.94 88 LEU A C 1
ATOM 679 O O . LEU A 1 88 ? 6.687 4.794 6.266 1.00 85.94 88 LEU A O 1
ATOM 683 N N . GLY A 1 89 ? 4.861 4.353 5.032 1.00 86.50 89 GLY A N 1
ATOM 684 C CA . GLY A 1 89 ? 3.909 4.891 5.996 1.00 86.50 89 GLY A CA 1
ATOM 685 C C . GLY A 1 89 ? 2.492 5.015 5.448 1.00 86.50 89 GLY A C 1
ATOM 686 O O . GLY A 1 89 ? 2.226 4.704 4.288 1.00 86.50 89 GLY A O 1
ATOM 687 N N . VAL A 1 90 ? 1.589 5.472 6.315 1.00 87.69 90 VAL A N 1
ATOM 688 C CA . VAL A 1 90 ? 0.229 5.883 5.955 1.00 87.69 90 VAL A CA 1
ATOM 689 C C . VAL A 1 90 ? 0.137 7.388 6.185 1.00 87.69 90 VAL A C 1
ATOM 691 O O . VAL A 1 90 ? 0.475 7.857 7.270 1.00 87.69 90 VAL A O 1
ATOM 694 N N . GLU A 1 91 ? -0.272 8.119 5.156 1.00 88.25 91 GLU A N 1
ATOM 695 C CA . GLU A 1 91 ? -0.426 9.575 5.150 1.00 88.25 91 GLU A CA 1
ATOM 696 C C . GLU A 1 91 ? -1.924 9.938 5.209 1.00 88.25 91 GLU A C 1
ATOM 698 O O . GLU A 1 91 ? -2.741 9.152 4.714 1.00 88.25 91 GLU A O 1
ATOM 703 N N . PRO A 1 92 ? -2.298 11.069 5.835 1.00 81.50 92 PRO A N 1
ATOM 704 C CA . PRO A 1 92 ? -3.660 11.601 5.792 1.00 81.50 92 PRO A CA 1
ATOM 705 C C . PRO A 1 92 ? -4.037 12.214 4.432 1.00 81.50 92 PRO A C 1
ATOM 707 O O . PRO A 1 92 ? -3.137 12.467 3.594 1.00 81.50 9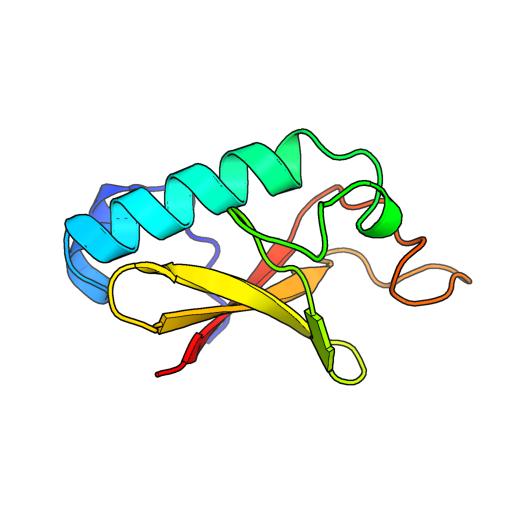2 PRO A O 1
#

Sequence (92 aa):
MCTIFNSIDRLSERYGKEVAQSIAVRMAVLAGAPALSHVPRKPPIGLKVDGRSFTVDLRYNHRLRFEPATPPVRRTPEAADVTGITILGVEP

pLDDT: mean 77.7, std 12.33, range [37.12, 90.94]

Secondary structure (DSSP, 8-state):
-------HHHHHHHH-HHHHHHHHHHHHHHHH-SBGGGS-SSTTT--EEETTEEEEE-STT-EEEEEESSPPSSS-GGG-B-S-EEEEEEE-